Protein AF-A0A925TA99-F1 (afdb_monomer)

Mean predicted aligned error: 5.81 Å

Solvent-accessible surface area (backbone atoms only — not comparable to full-atom values): 5639 Å² total; per-residue (Å²): 111,68,68,58,37,52,52,49,18,50,51,27,44,52,50,17,56,55,30,46,61,64,15,65,37,98,92,44,81,37,67,67,44,41,51,53,16,48,54,27,32,45,49,16,14,46,39,43,21,53,44,36,69,74,51,32,73,66,84,80,46,75,80,48,39,77,33,60,43,80,67,54,22,47,41,44,38,52,50,36,52,53,52,49,52,52,51,52,51,46,40,65,70,51,47,50,56,52,53,54,55,53,53,56,65,72,76,111

Structure (mmCIF, N/CA/C/O backbone):
data_AF-A0A925TA99-F1
#
_entry.id   AF-A0A925TA99-F1
#
loop_
_atom_site.group_PDB
_atom_site.id
_atom_site.type_symbol
_atom_site.label_atom_id
_atom_site.label_alt_id
_atom_site.label_comp_id
_atom_site.label_asym_id
_atom_site.label_entity_id
_atom_site.label_seq_id
_atom_site.pdbx_PDB_ins_code
_atom_site.Cartn_x
_atom_site.Cartn_y
_atom_site.Cartn_z
_atom_site.occupancy
_atom_site.B_iso_or_equiv
_atom_site.auth_seq_id
_atom_site.auth_comp_id
_atom_site.auth_asym_id
_atom_site.auth_atom_id
_atom_site.pdbx_PDB_model_num
ATOM 1 N N . MET A 1 1 ? 21.854 -5.326 -4.113 1.00 83.00 1 MET A N 1
ATOM 2 C CA . MET A 1 1 ? 20.982 -4.131 -4.231 1.00 83.00 1 MET A CA 1
ATOM 3 C C . MET A 1 1 ? 19.519 -4.504 -4.497 1.00 83.00 1 MET A C 1
ATOM 5 O O . MET A 1 1 ? 18.673 -4.076 -3.729 1.00 83.00 1 MET A O 1
ATOM 9 N N . MET A 1 2 ? 19.209 -5.352 -5.491 1.00 86.88 2 MET A N 1
ATOM 10 C CA . MET A 1 2 ? 17.840 -5.845 -5.754 1.00 86.88 2 MET A CA 1
ATOM 11 C C . MET A 1 2 ? 17.158 -6.453 -4.516 1.00 86.88 2 MET A C 1
ATOM 13 O O . MET A 1 2 ? 16.072 -6.027 -4.138 1.00 86.88 2 MET A O 1
ATOM 17 N N . ILE A 1 3 ? 17.830 -7.390 -3.837 1.00 90.00 3 ILE A N 1
ATOM 18 C CA . ILE A 1 3 ? 17.307 -8.063 -2.635 1.00 90.00 3 ILE A CA 1
ATOM 19 C C . ILE A 1 3 ? 16.943 -7.058 -1.531 1.00 90.00 3 ILE A C 1
ATOM 21 O O . ILE A 1 3 ? 15.924 -7.224 -0.874 1.00 90.00 3 ILE A O 1
ATOM 25 N N . LEU A 1 4 ? 17.716 -5.978 -1.368 1.00 92.75 4 LEU A N 1
ATOM 26 C CA . LEU A 1 4 ? 17.427 -4.944 -0.368 1.00 92.75 4 LEU A CA 1
ATOM 27 C C . LEU A 1 4 ? 16.110 -4.216 -0.663 1.00 92.75 4 LEU A C 1
ATOM 29 O O . LEU A 1 4 ? 15.346 -3.963 0.261 1.00 92.75 4 LEU A O 1
ATOM 33 N N . LEU A 1 5 ? 15.815 -3.917 -1.934 1.00 92.19 5 LEU A N 1
ATOM 34 C CA . LEU A 1 5 ? 14.541 -3.296 -2.322 1.00 92.19 5 LEU A CA 1
ATOM 35 C C . LEU A 1 5 ? 13.361 -4.243 -2.088 1.00 92.19 5 LEU A C 1
ATOM 37 O O . LEU A 1 5 ? 12.318 -3.809 -1.604 1.00 92.19 5 LEU A O 1
ATOM 41 N N . LEU A 1 6 ? 13.530 -5.533 -2.394 1.00 92.12 6 LEU A N 1
ATOM 42 C CA . LEU A 1 6 ? 12.497 -6.540 -2.142 1.00 92.12 6 LEU A CA 1
ATOM 43 C C . LEU A 1 6 ? 12.233 -6.703 -0.641 1.00 92.12 6 LEU A C 1
ATOM 45 O O . LEU A 1 6 ? 11.078 -6.699 -0.224 1.00 92.12 6 LEU A O 1
ATOM 49 N N . LEU A 1 7 ? 13.289 -6.777 0.175 1.00 95.19 7 LEU A N 1
ATOM 50 C CA . LEU A 1 7 ? 13.174 -6.848 1.632 1.00 95.19 7 LEU A CA 1
ATOM 51 C C . LEU A 1 7 ? 12.547 -5.582 2.221 1.00 95.19 7 LEU A C 1
ATOM 53 O O . LEU A 1 7 ? 11.698 -5.684 3.100 1.00 95.19 7 LEU A O 1
ATOM 57 N N . ALA A 1 8 ? 12.910 -4.397 1.722 1.00 95.19 8 ALA A N 1
ATOM 58 C CA . ALA A 1 8 ? 12.299 -3.143 2.152 1.00 95.19 8 ALA A CA 1
ATOM 59 C C . ALA A 1 8 ? 10.802 -3.100 1.811 1.00 95.19 8 ALA A C 1
ATOM 61 O O . ALA A 1 8 ? 9.986 -2.790 2.677 1.00 95.19 8 ALA A O 1
ATOM 62 N N . SER A 1 9 ? 10.428 -3.464 0.578 1.00 94.25 9 SER A N 1
ATOM 63 C CA . SER A 1 9 ? 9.024 -3.551 0.159 1.00 94.25 9 SER A CA 1
ATOM 64 C C . SER A 1 9 ? 8.236 -4.536 1.030 1.00 94.25 9 SER A C 1
ATOM 66 O O . SER A 1 9 ? 7.168 -4.193 1.538 1.00 94.25 9 SER A O 1
ATOM 68 N N . LEU A 1 10 ? 8.801 -5.720 1.294 1.00 95.12 10 LEU A N 1
ATOM 69 C CA . LEU A 1 10 ? 8.200 -6.715 2.180 1.00 95.12 10 LEU A CA 1
ATOM 70 C C . LEU A 1 10 ? 8.048 -6.189 3.615 1.00 95.12 10 LEU A C 1
ATOM 72 O O . LEU A 1 10 ? 6.994 -6.360 4.222 1.00 95.12 10 LEU A O 1
ATOM 76 N N . GLY A 1 11 ? 9.063 -5.506 4.147 1.00 96.19 11 GLY A N 1
ATOM 77 C CA . GLY A 1 11 ? 9.014 -4.886 5.471 1.00 96.19 11 GLY A CA 1
ATOM 78 C C . GLY A 1 11 ? 7.894 -3.850 5.593 1.00 96.19 11 GLY A C 1
ATOM 79 O O . GLY A 1 11 ? 7.138 -3.876 6.564 1.00 96.19 11 GLY A O 1
ATOM 80 N N . PHE A 1 12 ? 7.720 -2.990 4.586 1.00 95.75 12 PHE A N 1
ATOM 81 C CA . PHE A 1 12 ? 6.610 -2.032 4.544 1.00 95.75 12 PHE A CA 1
ATOM 82 C C . PHE A 1 12 ? 5.242 -2.713 4.434 1.00 95.75 12 PHE A C 1
ATOM 84 O O . PHE A 1 12 ? 4.287 -2.270 5.070 1.00 95.75 12 PHE A O 1
ATOM 91 N N . PHE A 1 13 ? 5.142 -3.811 3.685 1.00 94.12 13 PHE A N 1
ATOM 92 C CA . PHE A 1 13 ? 3.912 -4.596 3.606 1.00 94.12 13 PHE A CA 1
ATOM 93 C C . PHE A 1 13 ? 3.557 -5.260 4.949 1.00 94.12 13 PHE A C 1
ATOM 95 O O . PHE A 1 13 ? 2.403 -5.234 5.373 1.00 94.12 13 PHE A O 1
ATOM 102 N N . ILE A 1 14 ? 4.546 -5.786 5.675 1.00 95.94 14 ILE A N 1
ATOM 103 C CA . ILE A 1 14 ? 4.338 -6.313 7.032 1.00 95.94 14 ILE A CA 1
ATOM 104 C C . ILE A 1 14 ? 3.913 -5.184 7.981 1.00 95.94 14 ILE A C 1
ATOM 106 O O . ILE A 1 14 ? 2.948 -5.340 8.731 1.00 95.94 14 ILE A O 1
ATOM 110 N N . ALA A 1 15 ? 4.580 -4.026 7.923 1.00 94.56 15 ALA A N 1
ATOM 111 C CA . ALA A 1 15 ? 4.216 -2.856 8.721 1.00 94.56 15 ALA A CA 1
ATOM 112 C C . ALA A 1 15 ? 2.769 -2.405 8.451 1.00 94.56 15 ALA A C 1
ATOM 114 O O . ALA A 1 15 ? 2.040 -2.098 9.395 1.00 94.56 15 ALA A O 1
ATOM 115 N N . HIS A 1 16 ? 2.325 -2.448 7.192 1.00 93.56 16 HIS A N 1
ATOM 116 C CA . HIS A 1 16 ? 0.940 -2.184 6.805 1.00 93.56 16 HIS A CA 1
ATOM 117 C C . HIS A 1 16 ? -0.044 -3.107 7.538 1.00 93.56 16 HIS A C 1
ATOM 119 O O . HIS A 1 16 ? -0.983 -2.610 8.170 1.00 93.56 16 HIS A O 1
ATOM 125 N N . ILE A 1 17 ? 0.205 -4.422 7.527 1.00 93.56 17 ILE A N 1
ATOM 126 C CA . ILE A 1 17 ? -0.636 -5.422 8.204 1.00 93.56 17 ILE A CA 1
ATOM 127 C C . ILE A 1 17 ? -0.664 -5.185 9.725 1.00 93.56 17 ILE A C 1
ATOM 129 O O . ILE A 1 17 ? -1.723 -5.197 10.351 1.00 93.56 17 ILE A O 1
ATOM 133 N N . LEU A 1 18 ? 0.480 -4.913 10.352 1.00 92.50 18 LEU A N 1
ATOM 134 C CA . LEU A 1 18 ? 0.523 -4.648 11.795 1.00 92.50 18 LEU A CA 1
ATOM 135 C C . LEU A 1 18 ? -0.231 -3.358 12.165 1.00 92.50 18 LEU A C 1
ATOM 137 O O . LEU A 1 18 ? -0.972 -3.312 13.154 1.00 92.50 18 LEU A O 1
ATOM 141 N N . LEU A 1 19 ? -0.090 -2.304 11.358 1.00 91.19 19 LEU A N 1
ATOM 142 C CA . LEU A 1 19 ? -0.781 -1.036 11.582 1.00 91.19 19 LEU A CA 1
ATOM 143 C C . LEU A 1 19 ? -2.294 -1.156 11.372 1.00 91.19 19 LEU A C 1
ATOM 145 O O . LEU A 1 19 ? -3.048 -0.549 12.133 1.00 91.19 19 LEU A O 1
ATOM 149 N N . ILE A 1 20 ? -2.762 -1.961 10.408 1.00 90.56 20 ILE A N 1
ATOM 150 C CA . ILE A 1 20 ? -4.206 -2.122 10.196 1.00 90.56 20 ILE A CA 1
ATOM 151 C C . ILE A 1 20 ? -4.853 -2.841 11.382 1.00 90.56 20 ILE A C 1
ATOM 153 O O . ILE A 1 20 ? -5.845 -2.346 11.916 1.00 90.56 20 ILE A O 1
ATOM 157 N N . PHE A 1 21 ? -4.246 -3.915 11.900 1.00 88.38 21 PHE A N 1
ATOM 158 C CA . PHE A 1 21 ? -4.760 -4.603 13.090 1.00 88.38 21 PHE A CA 1
ATOM 159 C C . PHE A 1 21 ? -4.785 -3.700 14.325 1.00 88.38 21 PHE A C 1
ATOM 161 O O . PHE A 1 21 ? -5.738 -3.722 15.103 1.00 88.38 21 PHE A O 1
ATOM 168 N N . THR A 1 22 ? -3.770 -2.853 14.494 1.00 88.38 22 THR A N 1
ATOM 169 C CA . THR A 1 22 ? -3.720 -1.919 15.629 1.00 88.38 22 THR A CA 1
ATOM 170 C C . THR A 1 22 ? -4.613 -0.685 15.450 1.00 88.38 22 THR A C 1
ATOM 172 O O . THR A 1 22 ? -4.887 0.008 16.435 1.00 88.38 22 THR A O 1
ATOM 175 N N . SER A 1 23 ? -5.107 -0.415 14.235 1.00 88.06 23 SER A N 1
ATOM 176 C CA . SER A 1 23 ? -6.022 0.698 13.945 1.00 88.06 23 SER A CA 1
ATOM 177 C C . SER A 1 23 ? -7.473 0.445 14.385 1.00 88.06 23 SER A C 1
ATOM 179 O O . SER A 1 23 ? -8.185 1.405 14.683 1.00 88.06 23 SER A O 1
ATOM 181 N N . PHE A 1 24 ? -7.886 -0.821 14.530 1.00 85.38 24 PHE A N 1
ATOM 182 C CA . PHE A 1 24 ? -9.232 -1.243 14.963 1.00 85.38 24 PHE A CA 1
ATOM 183 C C . PHE A 1 24 ? -9.242 -1.851 16.380 1.00 85.38 24 PHE A C 1
ATOM 185 O O . PHE A 1 24 ? -9.840 -2.894 16.634 1.00 85.38 24 PHE A O 1
ATOM 192 N N . GLY A 1 25 ? -8.526 -1.228 17.318 1.00 76.25 25 GLY A N 1
ATOM 193 C CA . GLY A 1 25 ? -8.345 -1.760 18.674 1.00 76.25 25 GLY A CA 1
ATOM 194 C C . GLY A 1 25 ? -9.521 -1.528 19.637 1.00 76.25 25 GLY A C 1
ATOM 195 O O . GLY A 1 25 ? -10.518 -0.890 19.315 1.00 76.25 25 GLY A O 1
ATOM 196 N N . LYS A 1 26 ? -9.355 -1.977 20.893 1.00 68.19 26 LYS A N 1
ATOM 197 C CA . LYS A 1 26 ? -10.360 -1.875 21.980 1.00 68.19 26 LYS A CA 1
ATOM 198 C C . LYS A 1 26 ? -10.860 -0.449 22.271 1.00 68.19 26 LYS A C 1
ATOM 200 O O . LYS A 1 26 ? -11.941 -0.294 22.822 1.00 68.19 26 LYS A O 1
ATOM 205 N N . LYS A 1 27 ? -10.074 0.578 21.925 1.00 70.50 27 LYS A N 1
ATOM 206 C CA . LYS A 1 27 ? -10.432 2.000 22.082 1.00 70.50 27 LYS A CA 1
ATOM 207 C C . LYS A 1 27 ? -11.248 2.556 20.901 1.00 70.50 27 LYS A C 1
ATOM 209 O O . LYS A 1 27 ? -11.495 3.754 20.860 1.00 70.50 27 LYS A O 1
ATOM 214 N N . GLY A 1 28 ? -11.636 1.708 19.947 1.00 76.62 28 GLY A N 1
ATOM 215 C CA . GLY A 1 28 ? -12.320 2.105 18.720 1.00 76.62 28 GLY A CA 1
ATOM 216 C C . GLY A 1 28 ? -11.367 2.385 17.556 1.00 76.62 28 GLY A C 1
ATOM 217 O O . GLY A 1 28 ? -10.165 2.099 17.610 1.00 76.62 28 GLY A O 1
ATOM 218 N N . TYR A 1 29 ? -11.940 2.931 16.484 1.00 85.19 29 TYR A N 1
ATOM 219 C CA . TYR A 1 29 ? -11.247 3.248 15.238 1.00 85.19 29 TYR A CA 1
ATOM 220 C C . TYR A 1 29 ? -10.251 4.405 15.414 1.00 85.19 29 TYR A C 1
ATOM 222 O O . TYR A 1 29 ? -10.614 5.490 15.864 1.00 85.19 29 TYR A O 1
ATOM 230 N N . GLN A 1 30 ? -8.991 4.177 15.036 1.00 88.75 30 GLN A N 1
ATOM 231 C CA . GLN A 1 30 ? -7.916 5.173 15.078 1.00 88.75 30 GLN A CA 1
ATOM 232 C C . GLN A 1 30 ? -7.554 5.634 13.653 1.00 88.75 30 GLN A C 1
ATOM 234 O O . GLN A 1 30 ? -6.691 5.015 13.018 1.00 88.75 30 GLN A O 1
ATOM 239 N N . PRO A 1 31 ? -8.148 6.738 13.150 1.00 84.44 31 PRO A N 1
ATOM 240 C CA . PRO A 1 31 ? -7.993 7.174 11.758 1.00 84.44 31 PRO A CA 1
ATOM 241 C C . PRO A 1 31 ? -6.545 7.499 11.384 1.00 84.44 31 PRO A C 1
ATOM 243 O O . PRO A 1 31 ? -6.113 7.217 10.272 1.00 84.44 31 PRO A O 1
ATOM 246 N N . GLN A 1 32 ? -5.760 8.035 12.323 1.00 88.12 32 GLN A N 1
ATOM 247 C CA . GLN A 1 32 ? -4.351 8.341 12.080 1.00 88.12 32 GLN A CA 1
ATOM 248 C C . GLN A 1 32 ? -3.542 7.067 11.800 1.00 88.12 32 GLN A C 1
ATOM 250 O O . GLN A 1 32 ? -2.835 6.999 10.800 1.00 88.12 32 GLN A O 1
ATOM 255 N N . LYS A 1 33 ? -3.674 6.024 12.633 1.00 89.25 33 LYS A N 1
ATOM 256 C CA . LYS A 1 33 ? -2.984 4.737 12.414 1.00 89.25 33 LYS A CA 1
ATOM 257 C C . LYS A 1 33 ? -3.446 4.055 11.133 1.00 89.25 33 LYS A C 1
ATOM 259 O O . LYS A 1 33 ? -2.632 3.465 10.429 1.00 89.25 33 LYS A O 1
ATOM 264 N N . TYR A 1 34 ? -4.733 4.181 10.824 1.00 89.94 34 TYR A N 1
ATOM 265 C CA . TYR A 1 34 ? -5.302 3.693 9.578 1.00 89.94 34 TYR A CA 1
ATOM 266 C C . TYR A 1 34 ? -4.673 4.386 8.358 1.00 89.94 34 TYR A C 1
ATOM 268 O O . TYR A 1 34 ? -4.255 3.708 7.423 1.00 89.94 34 TYR A O 1
ATOM 276 N N . PHE A 1 35 ? -4.495 5.710 8.392 1.00 90.44 35 PHE A N 1
ATOM 277 C CA . PHE A 1 35 ? -3.791 6.444 7.335 1.00 90.44 35 PHE A CA 1
ATOM 278 C C . PHE A 1 35 ? -2.324 6.005 7.202 1.00 90.44 35 PHE A C 1
ATOM 280 O O . PHE A 1 35 ? -1.879 5.677 6.105 1.00 90.44 35 PHE A O 1
ATOM 287 N N . TRP A 1 36 ? -1.589 5.903 8.317 1.00 90.81 36 TRP A N 1
ATOM 288 C CA . TRP A 1 36 ? -0.196 5.431 8.308 1.00 90.81 36 TRP A CA 1
ATOM 289 C C . TRP A 1 36 ? -0.052 4.016 7.740 1.00 90.81 36 TRP A C 1
ATOM 291 O O . TRP A 1 36 ? 0.882 3.759 6.983 1.00 90.81 36 TRP A O 1
ATOM 301 N N . SER A 1 37 ? -0.997 3.121 8.041 1.00 93.88 37 SER A N 1
ATOM 302 C CA . SER A 1 37 ? -1.048 1.785 7.443 1.00 93.88 37 SER A CA 1
ATOM 303 C C . SER A 1 37 ? -1.112 1.860 5.911 1.00 93.88 37 SER A C 1
ATOM 305 O O . SER A 1 37 ? -0.348 1.175 5.229 1.00 93.88 37 SER A O 1
ATOM 307 N N . HIS A 1 38 ? -1.949 2.724 5.336 1.00 92.88 38 HIS A N 1
ATOM 308 C CA . HIS A 1 38 ? -2.053 2.863 3.877 1.00 92.88 38 HIS A CA 1
ATOM 309 C C . HIS A 1 38 ? -0.808 3.495 3.260 1.00 92.88 38 HIS A C 1
ATOM 311 O O . HIS A 1 38 ? -0.322 3.010 2.240 1.00 92.88 38 HIS A O 1
ATOM 317 N N . SER A 1 39 ? -0.220 4.492 3.920 1.00 93.31 39 SER A N 1
ATOM 318 C CA . SER A 1 39 ? 1.051 5.078 3.489 1.00 93.31 39 SER A CA 1
ATOM 319 C C . SER A 1 39 ? 2.163 4.028 3.401 1.00 93.31 39 SER A C 1
ATOM 321 O O . SER A 1 39 ? 2.926 4.022 2.435 1.00 93.31 39 SER A O 1
ATOM 323 N N . THR A 1 40 ? 2.232 3.086 4.353 1.00 95.00 40 THR A N 1
ATOM 324 C CA . THR A 1 40 ? 3.197 1.974 4.274 1.00 95.00 40 THR A CA 1
ATOM 325 C C . THR A 1 40 ? 2.920 1.028 3.101 1.00 95.00 40 THR A C 1
ATOM 327 O O . THR A 1 40 ? 3.863 0.605 2.437 1.00 95.00 40 THR A O 1
ATOM 330 N N . LEU A 1 41 ? 1.653 0.769 2.755 1.00 95.00 41 LEU A N 1
ATOM 331 C CA . LEU A 1 41 ? 1.295 -0.019 1.568 1.00 95.00 41 LEU A CA 1
ATOM 332 C C . LEU A 1 41 ? 1.703 0.685 0.264 1.00 95.00 41 LEU A C 1
ATOM 334 O O . LEU A 1 41 ? 2.240 0.049 -0.644 1.00 95.00 41 LEU A O 1
ATOM 338 N N . TRP A 1 42 ? 1.488 1.998 0.171 1.00 94.25 42 TRP A N 1
ATOM 339 C CA . TRP A 1 42 ? 1.893 2.782 -0.998 1.00 94.25 42 TRP A CA 1
ATOM 340 C C . TRP A 1 42 ? 3.412 2.777 -1.171 1.00 94.25 42 TRP A C 1
ATOM 342 O O . TRP A 1 42 ? 3.899 2.542 -2.276 1.00 94.25 42 TRP A O 1
ATOM 352 N N . LEU A 1 43 ? 4.163 2.955 -0.079 1.00 93.88 43 LEU A N 1
ATOM 353 C CA . LEU A 1 43 ? 5.624 2.853 -0.094 1.00 93.88 43 LEU A CA 1
ATOM 354 C C . LEU A 1 43 ? 6.093 1.459 -0.525 1.00 93.88 43 LEU A C 1
ATOM 356 O O . LEU A 1 43 ? 6.994 1.362 -1.358 1.00 93.88 43 LEU A O 1
ATOM 360 N N . ALA A 1 44 ? 5.455 0.389 -0.038 1.00 95.81 44 ALA A N 1
ATOM 361 C CA . ALA A 1 44 ? 5.760 -0.975 -0.470 1.00 95.81 44 ALA A CA 1
ATOM 362 C C . ALA A 1 44 ? 5.589 -1.141 -1.989 1.00 95.81 44 ALA A C 1
ATOM 364 O O . ALA A 1 44 ? 6.491 -1.661 -2.652 1.00 95.81 44 ALA A O 1
ATOM 365 N N . GLY A 1 45 ? 4.472 -0.651 -2.541 1.00 92.75 45 GLY A N 1
ATOM 366 C CA . GLY A 1 45 ? 4.186 -0.678 -3.976 1.00 92.75 45 GLY A CA 1
ATOM 367 C C . GLY A 1 45 ? 5.186 0.136 -4.800 1.00 92.75 45 GLY A C 1
ATOM 368 O O . GLY A 1 45 ? 5.703 -0.367 -5.796 1.00 92.75 45 GLY A O 1
ATOM 369 N N . ILE A 1 46 ? 5.521 1.359 -4.368 1.00 94.38 46 ILE A N 1
ATOM 370 C CA . ILE A 1 46 ? 6.489 2.237 -5.052 1.00 94.38 46 ILE A CA 1
ATOM 371 C C . ILE A 1 46 ? 7.875 1.592 -5.086 1.00 94.38 46 ILE A C 1
ATOM 373 O O . ILE A 1 46 ? 8.490 1.515 -6.150 1.00 94.38 46 ILE A O 1
ATOM 377 N N . ILE A 1 47 ? 8.358 1.087 -3.949 1.00 94.56 47 ILE A N 1
ATOM 378 C CA . ILE A 1 47 ? 9.667 0.426 -3.857 1.00 94.56 47 ILE A CA 1
ATOM 379 C C . ILE A 1 47 ? 9.702 -0.819 -4.749 1.00 94.56 47 ILE A C 1
ATOM 381 O O . ILE A 1 47 ? 10.686 -1.037 -5.461 1.00 94.56 47 ILE A O 1
ATOM 385 N N . LEU A 1 48 ? 8.623 -1.609 -4.759 1.00 93.56 48 LEU A N 1
ATOM 386 C CA . LEU A 1 48 ? 8.524 -2.791 -5.609 1.00 93.56 48 LEU A CA 1
ATOM 387 C C . LEU A 1 48 ? 8.536 -2.415 -7.093 1.00 93.56 48 LEU A C 1
ATOM 389 O O . LEU A 1 48 ? 9.297 -2.998 -7.860 1.00 93.56 48 LEU A O 1
ATOM 393 N N . SER A 1 49 ? 7.779 -1.394 -7.497 1.00 93.44 49 SER A N 1
ATOM 394 C CA . SER A 1 49 ? 7.822 -0.873 -8.866 1.00 93.44 49 SER A CA 1
ATOM 395 C C . SER A 1 49 ? 9.217 -0.375 -9.249 1.00 93.44 49 SER A C 1
ATOM 397 O O . SER A 1 49 ? 9.695 -0.716 -10.328 1.00 93.44 49 SER A O 1
ATOM 399 N N . ILE A 1 50 ? 9.919 0.357 -8.376 1.00 93.12 50 ILE A N 1
ATOM 400 C CA . ILE A 1 50 ? 11.310 0.783 -8.621 1.00 93.12 50 ILE A CA 1
ATOM 401 C C . ILE A 1 50 ? 12.224 -0.431 -8.843 1.00 93.12 50 ILE A C 1
ATOM 403 O O . ILE A 1 50 ? 13.073 -0.405 -9.738 1.00 93.12 50 ILE A O 1
ATOM 407 N N . ALA A 1 51 ? 12.048 -1.506 -8.068 1.00 91.88 51 ALA A N 1
ATOM 408 C CA . ALA A 1 51 ? 12.796 -2.743 -8.268 1.00 91.88 51 ALA A CA 1
ATOM 409 C C . ALA A 1 51 ? 12.504 -3.363 -9.648 1.00 91.88 51 ALA A C 1
ATOM 411 O O . ALA A 1 51 ? 13.442 -3.701 -10.370 1.00 91.88 51 ALA A O 1
ATOM 412 N N . LEU A 1 52 ? 11.236 -3.435 -10.066 1.00 92.19 52 LEU A N 1
ATOM 413 C CA . LEU A 1 52 ? 10.862 -3.954 -11.388 1.00 92.19 52 LEU A CA 1
ATOM 414 C C . LEU A 1 52 ? 11.443 -3.108 -12.531 1.00 92.19 52 LEU A C 1
ATOM 416 O O . LEU A 1 52 ? 11.985 -3.657 -13.487 1.00 92.19 52 LEU A O 1
ATOM 420 N N . TRP A 1 53 ? 11.397 -1.778 -12.414 1.00 90.19 53 TRP A N 1
ATOM 421 C CA . TRP A 1 53 ? 11.971 -0.863 -13.407 1.00 90.19 53 TRP A CA 1
ATOM 422 C C . TRP A 1 53 ? 13.492 -0.993 -13.537 1.00 90.19 53 TRP A C 1
ATOM 424 O O . TRP A 1 53 ? 14.020 -0.847 -14.638 1.00 90.19 53 TRP A O 1
ATOM 434 N N . LYS A 1 54 ? 14.205 -1.279 -12.441 1.00 89.50 54 LYS A N 1
ATOM 435 C CA . LYS A 1 54 ? 15.671 -1.406 -12.450 1.00 89.50 54 LYS A CA 1
ATOM 436 C C . LYS A 1 54 ? 16.188 -2.780 -12.875 1.00 89.50 54 LYS A C 1
ATOM 438 O O . LYS A 1 54 ? 17.294 -2.844 -13.427 1.00 89.50 54 LYS A O 1
ATOM 443 N N . TYR A 1 55 ? 15.450 -3.847 -12.568 1.00 88.69 55 TYR A N 1
ATOM 444 C CA . TYR A 1 55 ? 15.978 -5.216 -12.606 1.00 88.69 55 TYR A C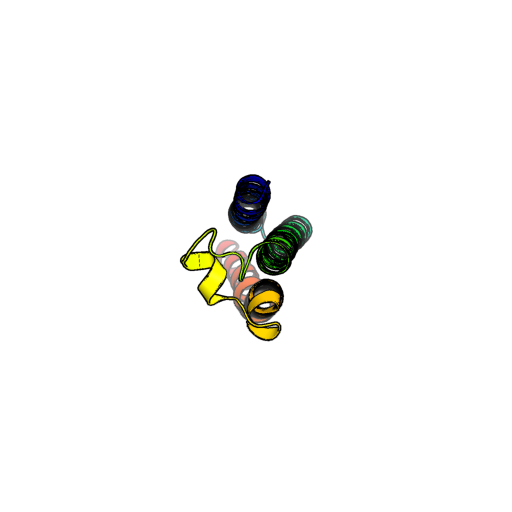A 1
ATOM 445 C C . TYR A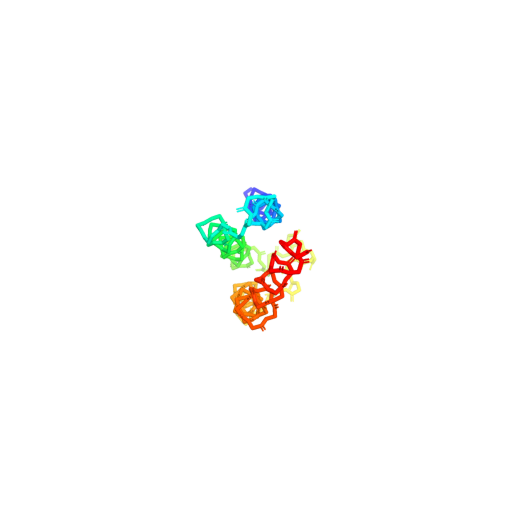 1 55 ? 15.241 -6.176 -13.549 1.00 88.69 55 TYR A C 1
ATOM 447 O O . TYR A 1 55 ? 15.819 -7.208 -13.884 1.00 88.69 55 TYR A O 1
ATOM 455 N N . SER A 1 56 ? 14.024 -5.881 -14.030 1.00 84.88 56 SER A N 1
ATOM 456 C CA . SER A 1 56 ? 13.400 -6.781 -15.015 1.00 84.88 56 SER A CA 1
ATOM 457 C C . SER A 1 56 ? 14.063 -6.676 -16.388 1.00 84.88 56 SER A C 1
ATOM 459 O O . SER A 1 56 ? 14.524 -5.606 -16.785 1.00 84.88 56 SER A O 1
ATOM 461 N N . GLY A 1 57 ? 14.101 -7.801 -17.106 1.00 77.88 57 GLY A N 1
ATOM 462 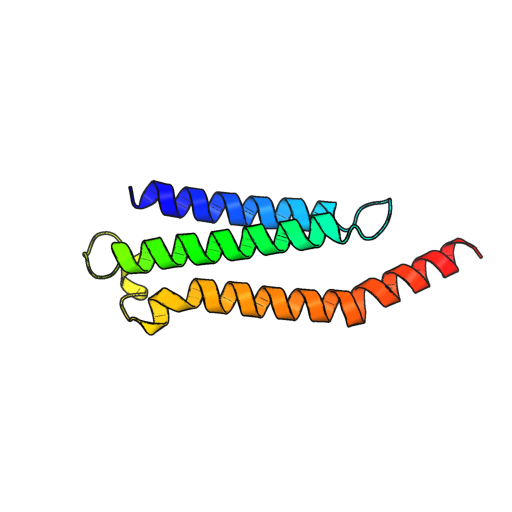C CA . GLY A 1 57 ? 14.703 -7.914 -18.439 1.00 77.88 57 GLY A CA 1
ATOM 463 C C . GLY A 1 57 ? 16.196 -8.250 -18.420 1.00 77.88 57 GLY A C 1
ATOM 464 O O . GLY A 1 57 ? 16.792 -8.481 -19.467 1.00 77.88 57 GLY A O 1
ATOM 465 N N . LYS A 1 58 ? 16.813 -8.336 -17.234 1.00 78.88 58 LYS A N 1
ATOM 466 C CA . LYS 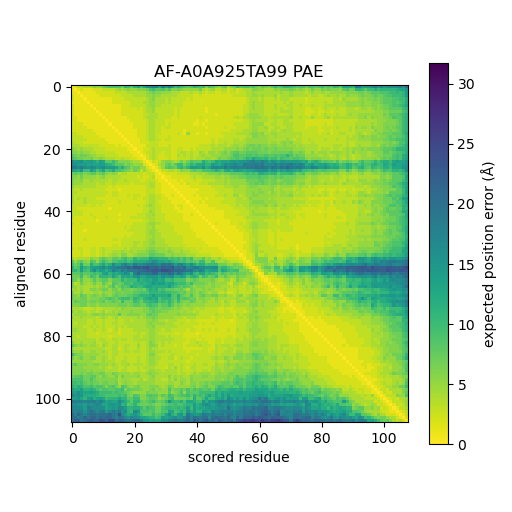A 1 58 ? 18.259 -8.576 -17.068 1.00 78.88 58 LYS A CA 1
ATOM 467 C C . LYS A 1 58 ? 18.639 -10.040 -16.826 1.00 78.88 58 LYS A C 1
ATOM 469 O O . LYS A 1 58 ? 19.748 -10.312 -16.392 1.00 78.88 58 LYS A O 1
ATOM 474 N N . GLN A 1 59 ? 17.720 -10.985 -17.052 1.00 69.12 59 GLN A N 1
ATOM 475 C CA . GLN A 1 59 ? 17.909 -12.425 -16.785 1.00 69.12 59 GLN A CA 1
ATOM 476 C C . GLN A 1 59 ? 18.283 -12.790 -15.324 1.00 69.12 59 GLN A C 1
ATOM 478 O O . GLN A 1 59 ? 18.496 -13.959 -15.034 1.00 69.12 59 GLN A O 1
ATOM 483 N N . GLU A 1 60 ? 18.267 -11.838 -14.380 1.00 69.50 60 GLU A N 1
ATOM 484 C CA . GLU A 1 60 ? 18.686 -12.072 -12.985 1.00 69.50 60 GLU A CA 1
ATOM 485 C C . GLU A 1 60 ? 17.711 -12.955 -12.183 1.00 69.50 60 GLU A C 1
ATOM 487 O O . GLU A 1 60 ? 18.141 -13.776 -11.377 1.00 69.50 60 GLU A O 1
ATOM 492 N N . ALA A 1 61 ? 16.395 -12.803 -12.379 1.00 77.06 61 ALA A N 1
ATOM 493 C CA . ALA A 1 61 ? 15.386 -13.592 -11.670 1.00 77.06 61 ALA A CA 1
ATOM 494 C C . ALA A 1 61 ? 14.135 -13.823 -12.529 1.00 77.06 61 ALA A C 1
ATOM 496 O O . ALA A 1 61 ? 13.478 -12.869 -12.956 1.00 77.06 61 ALA A O 1
ATOM 497 N N . VAL A 1 62 ? 13.759 -15.094 -12.726 1.00 79.56 62 VAL A N 1
ATOM 498 C CA . VAL A 1 62 ? 12.591 -15.511 -13.534 1.00 79.56 62 VAL A CA 1
ATOM 499 C C . VAL A 1 62 ? 11.307 -14.804 -13.084 1.00 79.56 62 VAL A C 1
ATOM 501 O O . VAL A 1 62 ? 10.561 -14.288 -13.913 1.00 79.56 62 VAL A O 1
ATOM 504 N N . ALA A 1 63 ? 11.088 -14.697 -11.769 1.00 78.94 63 ALA A N 1
ATOM 505 C CA . ALA A 1 63 ? 9.902 -14.057 -11.199 1.00 78.94 63 ALA A CA 1
ATOM 506 C C . ALA A 1 63 ? 9.797 -12.555 -11.528 1.00 78.94 63 ALA A C 1
ATOM 508 O O . ALA A 1 63 ? 8.705 -12.056 -11.777 1.00 78.94 63 ALA A O 1
ATOM 509 N N . ILE A 1 64 ? 10.920 -11.832 -11.564 1.00 80.94 64 ILE A N 1
ATOM 510 C CA . ILE A 1 64 ? 10.942 -10.392 -11.868 1.00 80.94 64 ILE A CA 1
ATOM 511 C C . ILE A 1 64 ? 10.823 -10.160 -13.377 1.00 80.94 64 ILE A C 1
ATOM 513 O O . ILE A 1 64 ? 10.153 -9.223 -13.808 1.00 80.94 64 ILE A O 1
ATOM 517 N N . ASN A 1 65 ? 11.400 -11.045 -14.192 1.00 82.69 65 ASN A N 1
ATOM 518 C CA . ASN A 1 65 ? 11.313 -10.966 -15.651 1.00 82.69 65 ASN A CA 1
ATOM 519 C C . ASN A 1 65 ? 9.887 -11.178 -16.182 1.00 82.69 65 ASN A C 1
ATOM 521 O O . ASN A 1 65 ? 9.555 -10.660 -17.246 1.00 82.69 65 ASN A O 1
ATOM 525 N N . ALA A 1 66 ? 9.002 -11.835 -15.422 1.00 83.81 66 ALA A N 1
ATOM 526 C CA . ALA A 1 66 ? 7.576 -11.905 -15.754 1.00 83.81 66 ALA A CA 1
ATOM 527 C C . ALA A 1 66 ? 6.926 -10.512 -15.901 1.00 83.81 66 ALA A C 1
ATOM 529 O O . ALA A 1 66 ? 5.919 -10.368 -16.607 1.00 83.81 66 ALA A O 1
ATOM 530 N N . PHE A 1 67 ? 7.523 -9.488 -15.278 1.00 85.38 67 PHE A N 1
ATOM 531 C CA . PHE A 1 67 ? 7.077 -8.099 -15.280 1.00 85.38 67 PHE A CA 1
ATOM 532 C C . PHE A 1 67 ? 7.799 -7.215 -16.304 1.00 85.38 67 PHE A C 1
ATOM 534 O O . PHE A 1 67 ? 7.685 -5.995 -16.217 1.00 85.38 67 PHE A O 1
ATOM 541 N N . ASP A 1 68 ? 8.497 -7.776 -17.297 1.00 85.06 68 ASP A N 1
ATOM 542 C CA . ASP A 1 68 ? 9.291 -6.997 -18.257 1.00 85.06 68 ASP A CA 1
ATOM 543 C C . ASP A 1 68 ? 8.479 -6.284 -19.352 1.00 85.06 68 ASP A C 1
ATOM 545 O O . ASP A 1 68 ? 8.737 -6.380 -20.544 1.00 85.06 68 ASP A O 1
ATOM 549 N N . THR A 1 69 ? 7.459 -5.536 -18.939 1.00 88.69 69 THR A N 1
ATOM 550 C CA . THR A 1 69 ? 6.760 -4.564 -19.784 1.00 88.69 69 THR A CA 1
ATOM 551 C C . THR A 1 69 ? 6.507 -3.295 -18.967 1.00 88.69 69 THR A C 1
ATOM 553 O O . THR A 1 69 ? 6.284 -3.402 -17.757 1.00 88.69 69 THR A O 1
ATOM 556 N N . PRO A 1 70 ? 6.501 -2.098 -19.583 1.00 83.94 70 PRO A N 1
ATOM 557 C CA . PRO A 1 70 ? 6.237 -0.842 -18.873 1.00 83.94 70 PRO A CA 1
ATOM 558 C C . PRO A 1 70 ? 4.961 -0.883 -18.024 1.00 83.94 70 PRO A C 1
ATOM 560 O O . PRO A 1 70 ? 4.957 -0.411 -16.891 1.00 83.94 70 PRO A O 1
ATOM 563 N N . PHE A 1 71 ? 3.910 -1.529 -18.537 1.00 87.31 71 PHE A N 1
ATOM 564 C CA . PHE A 1 71 ? 2.650 -1.719 -17.823 1.00 87.31 71 PHE A CA 1
ATOM 565 C C . PHE A 1 71 ? 2.803 -2.616 -16.587 1.00 87.31 71 PHE A C 1
ATOM 567 O O . PHE A 1 71 ? 2.395 -2.252 -15.489 1.00 87.31 71 PHE A O 1
ATOM 574 N N . LYS A 1 72 ? 3.451 -3.780 -16.721 1.00 88.88 72 LYS A N 1
ATOM 575 C CA . LYS A 1 72 ? 3.638 -4.694 -15.585 1.00 88.88 72 LYS A CA 1
ATOM 576 C C . LYS A 1 72 ? 4.532 -4.105 -14.488 1.00 88.88 72 LYS A C 1
ATOM 578 O O . LYS A 1 72 ? 4.318 -4.395 -13.316 1.00 88.88 72 LYS A O 1
ATOM 583 N N . LYS A 1 73 ? 5.486 -3.241 -14.842 1.00 90.25 73 LYS A N 1
ATOM 584 C CA . LYS A 1 73 ? 6.367 -2.546 -13.886 1.00 90.25 73 LYS A CA 1
ATOM 585 C C . LYS A 1 73 ? 5.610 -1.553 -12.996 1.00 90.25 73 LYS A C 1
ATOM 587 O O . LYS A 1 73 ? 6.010 -1.336 -11.851 1.00 90.25 73 LYS A O 1
ATOM 592 N N . THR A 1 74 ? 4.519 -0.961 -13.486 1.00 90.56 74 THR A N 1
ATOM 593 C CA . THR A 1 74 ? 3.683 -0.009 -12.729 1.00 90.56 74 THR A C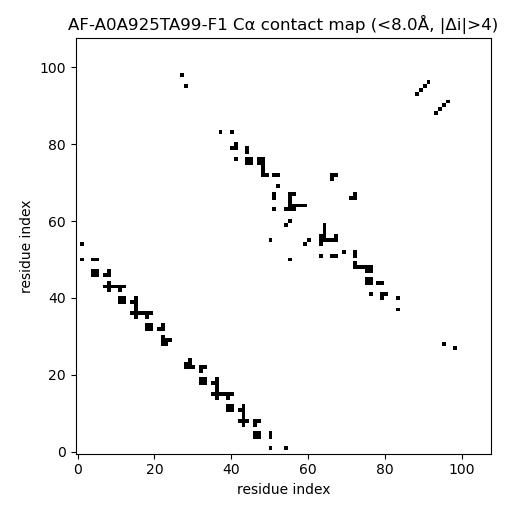A 1
ATOM 594 C C . THR A 1 74 ? 2.513 -0.668 -11.998 1.00 90.56 74 THR A C 1
ATOM 596 O O . THR A 1 74 ? 1.967 -0.063 -11.074 1.00 90.56 74 THR A O 1
ATOM 599 N N . LEU A 1 75 ? 2.171 -1.920 -12.336 1.00 91.12 75 LEU A N 1
ATOM 600 C CA . LEU A 1 75 ? 1.099 -2.677 -11.680 1.00 91.12 75 LEU A CA 1
ATOM 601 C C . LEU A 1 75 ? 1.180 -2.693 -10.145 1.00 91.12 75 LEU A C 1
ATOM 603 O O . LEU A 1 75 ? 0.132 -2.491 -9.539 1.00 91.12 75 LEU A O 1
ATOM 607 N N . PRO A 1 76 ? 2.341 -2.884 -9.482 1.00 91.88 76 PRO A N 1
ATOM 608 C CA . PRO A 1 76 ? 2.383 -2.908 -8.020 1.00 91.88 76 PRO A CA 1
ATOM 609 C C . PRO A 1 76 ? 1.827 -1.643 -7.361 1.00 91.88 76 PRO A C 1
ATOM 611 O O . PRO A 1 76 ? 1.061 -1.734 -6.404 1.00 91.88 76 PRO A O 1
ATOM 614 N N . VAL A 1 77 ? 2.163 -0.464 -7.894 1.00 92.31 77 VAL A N 1
ATOM 615 C CA . VAL A 1 77 ? 1.644 0.820 -7.394 1.00 92.31 77 VAL A CA 1
ATOM 616 C C . VAL A 1 77 ? 0.150 0.951 -7.674 1.00 92.31 77 VAL A C 1
ATOM 618 O O . VAL A 1 77 ? -0.600 1.353 -6.787 1.00 92.31 77 VAL A O 1
ATOM 621 N N . ILE A 1 78 ? -0.290 0.577 -8.880 1.00 92.75 78 ILE A N 1
ATOM 622 C CA . ILE A 1 78 ? -1.708 0.625 -9.262 1.00 92.75 78 ILE A CA 1
ATOM 623 C C . ILE A 1 78 ? -2.528 -0.263 -8.323 1.00 92.75 78 ILE A C 1
ATOM 625 O O . ILE A 1 78 ? -3.498 0.197 -7.729 1.00 92.75 78 ILE A O 1
ATOM 629 N N . VAL A 1 79 ? -2.097 -1.509 -8.124 1.00 92.00 79 VAL A N 1
ATOM 630 C CA . VAL A 1 79 ? -2.756 -2.482 -7.246 1.00 92.00 79 VAL A CA 1
ATOM 631 C C . VAL A 1 79 ? -2.788 -1.982 -5.802 1.00 92.00 79 VAL A C 1
ATOM 633 O O . VAL A 1 79 ? -3.847 -2.024 -5.178 1.00 92.00 79 VAL A O 1
ATOM 636 N N . ALA A 1 80 ? -1.677 -1.451 -5.282 1.00 94.19 80 ALA A N 1
ATOM 637 C CA . ALA A 1 80 ? -1.624 -0.877 -3.937 1.00 94.19 80 ALA A CA 1
ATOM 638 C C . ALA A 1 80 ? -2.625 0.278 -3.760 1.00 94.19 80 ALA A C 1
ATOM 640 O O . ALA A 1 80 ? -3.314 0.357 -2.741 1.00 94.19 80 ALA A O 1
ATOM 641 N N . PHE A 1 81 ? -2.752 1.151 -4.762 1.00 93.00 81 PHE A N 1
ATOM 642 C CA . PHE A 1 81 ? -3.696 2.264 -4.733 1.00 93.00 81 PHE A CA 1
ATOM 643 C C . PHE A 1 81 ? -5.154 1.795 -4.843 1.00 93.00 81 PHE A C 1
ATOM 645 O O . PHE A 1 81 ? -6.003 2.239 -4.071 1.00 93.00 81 PHE A O 1
ATOM 652 N N . THR A 1 82 ? -5.451 0.852 -5.742 1.00 93.62 82 THR A N 1
ATOM 653 C CA . THR A 1 82 ? -6.792 0.269 -5.892 1.00 93.62 82 THR A CA 1
ATOM 654 C C . THR A 1 82 ? -7.241 -0.439 -4.614 1.00 93.62 82 THR A C 1
ATOM 656 O O . THR A 1 82 ? -8.344 -0.185 -4.133 1.00 93.62 82 THR A O 1
ATOM 659 N N . LEU A 1 83 ? -6.382 -1.271 -4.016 1.00 92.69 83 LEU A N 1
ATOM 660 C CA . LEU A 1 83 ? -6.654 -1.927 -2.731 1.00 92.69 83 LEU A CA 1
ATOM 661 C C . LEU A 1 83 ? -6.884 -0.903 -1.619 1.00 92.69 83 LEU A C 1
ATOM 663 O O . LEU A 1 83 ? -7.828 -1.039 -0.845 1.00 92.69 83 LEU A O 1
ATOM 667 N N . SER A 1 84 ? -6.062 0.146 -1.574 1.00 92.38 84 SER A N 1
ATOM 668 C CA . SER A 1 84 ? -6.219 1.244 -0.621 1.00 92.38 84 SER A CA 1
ATOM 669 C C . SER A 1 84 ? -7.575 1.935 -0.761 1.00 92.38 84 SER A C 1
ATOM 671 O O . SER A 1 84 ? -8.237 2.192 0.244 1.00 92.38 84 SER A O 1
ATOM 673 N N . LEU A 1 85 ? -8.016 2.222 -1.989 1.00 93.12 85 LEU A N 1
ATOM 674 C CA . LEU A 1 85 ? -9.319 2.835 -2.238 1.00 93.12 85 LEU A CA 1
ATOM 675 C C . LEU A 1 85 ? -10.458 1.919 -1.782 1.00 93.12 85 LEU A C 1
ATOM 677 O O . LEU A 1 85 ? -11.347 2.361 -1.056 1.00 93.12 85 LEU A O 1
ATOM 681 N N . ILE A 1 86 ? -10.409 0.638 -2.156 1.00 93.94 86 ILE A N 1
ATOM 682 C CA . ILE A 1 86 ? -11.408 -0.355 -1.744 1.00 93.94 86 ILE A CA 1
ATOM 683 C C . ILE A 1 86 ? -11.467 -0.443 -0.218 1.00 93.94 86 ILE A C 1
ATOM 685 O O . ILE A 1 86 ? -12.555 -0.393 0.349 1.00 93.94 86 ILE A O 1
ATOM 689 N N . ALA A 1 87 ? -10.321 -0.500 0.462 1.00 89.56 87 ALA A N 1
ATOM 690 C CA . ALA A 1 87 ? -10.267 -0.534 1.918 1.00 89.56 87 ALA A CA 1
ATOM 691 C C . ALA A 1 87 ? -10.948 0.692 2.547 1.00 89.56 87 ALA A C 1
ATOM 693 O O . ALA A 1 87 ? -11.731 0.530 3.483 1.00 89.56 87 ALA A O 1
ATOM 694 N N . HIS A 1 88 ? -10.724 1.896 2.010 1.00 90.12 88 HIS A N 1
ATOM 695 C CA . HIS A 1 88 ? -11.390 3.110 2.494 1.00 90.12 88 HIS A CA 1
ATOM 696 C C . HIS A 1 88 ? -12.906 3.055 2.291 1.00 90.12 88 HIS A C 1
ATOM 698 O O . HIS A 1 88 ? -13.655 3.452 3.184 1.00 90.12 88 HIS A O 1
ATOM 704 N N . LEU A 1 89 ? -13.369 2.544 1.147 1.00 92.38 89 LEU A N 1
ATOM 705 C CA . LEU A 1 89 ? -14.797 2.364 0.882 1.00 92.38 89 LEU A CA 1
ATOM 706 C C . L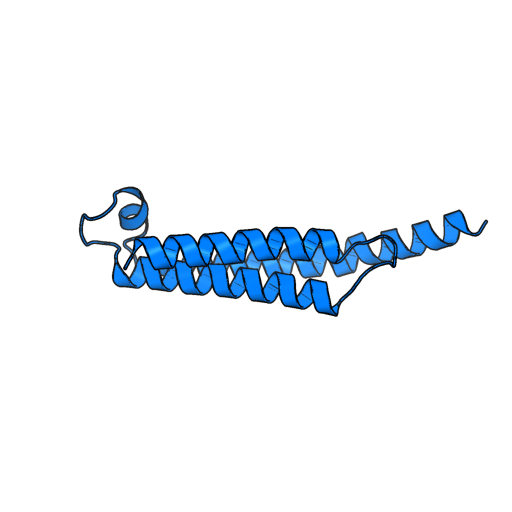EU A 1 89 ? -15.410 1.356 1.859 1.00 92.38 89 LEU A C 1
ATOM 708 O O . LEU A 1 89 ? -16.418 1.658 2.493 1.00 92.38 89 LEU A O 1
ATOM 712 N N . VAL A 1 90 ? -14.775 0.199 2.055 1.00 91.00 90 VAL A N 1
ATOM 713 C CA . VAL A 1 90 ? -15.240 -0.812 3.014 1.00 91.00 90 VAL A CA 1
ATOM 714 C C . VAL A 1 90 ? -15.282 -0.238 4.427 1.00 91.00 90 VAL A C 1
ATOM 716 O O . VAL A 1 90 ? -16.273 -0.403 5.135 1.00 91.00 90 VAL A O 1
ATOM 719 N N . VAL A 1 91 ? -14.249 0.485 4.856 1.00 88.94 91 VAL A N 1
ATOM 720 C CA . VAL A 1 91 ? -14.226 1.041 6.212 1.00 88.94 91 VAL A CA 1
ATOM 721 C C . VAL A 1 91 ? -15.302 2.102 6.397 1.00 88.94 91 VAL A C 1
ATOM 723 O O . VAL A 1 91 ? -16.026 2.066 7.391 1.00 88.94 91 VAL A O 1
ATOM 726 N N . LYS A 1 92 ? -15.463 2.997 5.421 1.00 88.50 92 LYS A N 1
ATOM 727 C CA . LYS A 1 92 ? -16.456 4.071 5.467 1.00 88.50 92 LYS A CA 1
ATOM 728 C C . LYS A 1 92 ? -17.893 3.549 5.448 1.00 88.50 92 LYS A C 1
ATOM 730 O O . LYS A 1 92 ? -18.715 4.055 6.204 1.00 88.50 92 LYS A O 1
ATOM 735 N N . PHE A 1 93 ? -18.195 2.573 4.592 1.00 90.56 93 PHE A N 1
ATOM 736 C CA . PHE A 1 93 ? -19.572 2.135 4.344 1.00 90.56 93 PHE A CA 1
ATOM 737 C C . PHE A 1 93 ? -19.997 0.898 5.137 1.00 90.56 93 PHE A C 1
ATOM 739 O O . PHE A 1 93 ? -21.182 0.747 5.408 1.00 90.56 93 PHE A O 1
ATOM 746 N N . LEU A 1 94 ? -19.066 0.024 5.526 1.00 88.25 94 LEU A N 1
ATOM 747 C CA . LEU A 1 94 ? -19.377 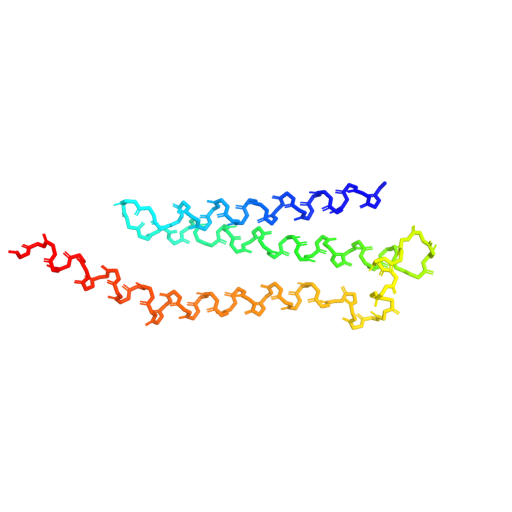-1.210 6.256 1.00 88.25 94 LEU A CA 1
ATOM 748 C C . LEU A 1 94 ? -18.855 -1.177 7.692 1.00 88.25 94 LEU A C 1
ATOM 750 O O . LEU A 1 94 ? -19.616 -1.427 8.627 1.00 88.25 94 LEU A O 1
ATOM 754 N N . VAL A 1 95 ? -17.571 -0.865 7.896 1.00 86.88 95 VAL A N 1
ATOM 755 C CA . VAL A 1 95 ? -16.943 -1.031 9.220 1.00 86.88 95 VAL A CA 1
ATOM 756 C C . VAL A 1 95 ? -17.412 0.031 10.211 1.00 86.88 95 VAL A C 1
ATOM 758 O O . VAL A 1 95 ? -17.834 -0.325 11.308 1.00 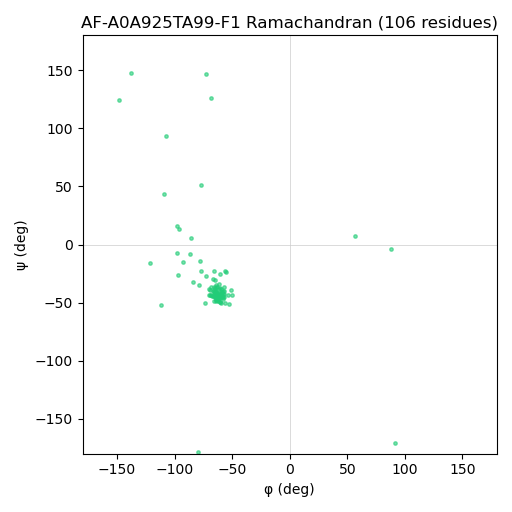86.88 95 VAL A O 1
ATOM 761 N N . LEU A 1 96 ? -17.372 1.317 9.849 1.00 85.19 96 LEU A N 1
ATOM 762 C CA . LEU A 1 96 ? -17.752 2.398 10.765 1.00 85.19 96 LEU A CA 1
ATOM 763 C C . LEU A 1 96 ? -19.217 2.302 11.233 1.00 85.19 96 LEU A C 1
ATOM 765 O O . LEU A 1 96 ? -19.415 2.302 12.448 1.00 85.19 96 LEU A O 1
ATOM 769 N N . PRO A 1 97 ? -20.227 2.124 10.353 1.00 85.12 97 PRO A N 1
ATOM 770 C CA . PRO A 1 97 ? -21.617 1.977 10.798 1.00 85.12 97 PRO A CA 1
ATOM 771 C C . PRO A 1 97 ? -21.818 0.771 11.724 1.00 85.12 97 PRO A C 1
ATOM 773 O O . PRO A 1 97 ? -22.493 0.869 12.748 1.00 85.12 97 PRO A O 1
ATOM 776 N N . THR A 1 98 ? -21.169 -0.355 11.409 1.00 83.00 98 THR A N 1
ATOM 777 C CA . THR A 1 98 ? -21.253 -1.580 12.217 1.00 83.00 98 THR A CA 1
ATOM 778 C C . THR A 1 98 ? -20.623 -1.398 13.599 1.00 83.00 98 THR A C 1
ATOM 780 O O . THR A 1 98 ? -21.152 -1.900 14.593 1.00 83.00 98 THR A O 1
ATOM 783 N N . LEU A 1 99 ? -19.495 -0.684 13.689 1.00 79.62 99 LEU A N 1
ATOM 784 C CA . LEU A 1 99 ? -18.853 -0.378 14.968 1.00 79.62 99 LEU A CA 1
ATOM 785 C C . LEU A 1 99 ? -19.752 0.507 15.835 1.00 79.62 99 LEU A C 1
ATOM 787 O O . LEU A 1 99 ? -19.961 0.171 16.999 1.00 79.62 99 LEU A O 1
ATOM 791 N N . THR A 1 100 ? -20.327 1.568 15.267 1.00 78.12 100 THR A N 1
ATOM 792 C CA . THR A 1 100 ? -21.229 2.478 15.986 1.00 78.12 100 THR A CA 1
ATOM 793 C C . THR A 1 100 ? -22.471 1.746 16.506 1.00 78.12 100 THR A C 1
ATOM 795 O O . THR A 1 100 ? -22.738 1.784 17.705 1.00 78.12 100 THR A O 1
ATOM 798 N N . GLN A 1 101 ? -23.160 0.971 15.660 1.00 79.12 101 GLN A N 1
ATOM 799 C CA . GLN A 1 101 ? -24.349 0.204 16.063 1.00 79.12 101 GLN A CA 1
ATOM 800 C C . GLN A 1 101 ? -24.046 -0.832 17.166 1.00 79.12 101 GLN A C 1
ATOM 802 O O . GLN A 1 101 ? -24.855 -1.080 18.062 1.00 79.12 101 GLN A O 1
ATOM 807 N N . ASN A 1 102 ? -22.875 -1.475 17.119 1.00 75.19 102 ASN A N 1
ATOM 808 C CA . ASN A 1 102 ? -22.478 -2.442 18.143 1.00 75.19 102 ASN A CA 1
ATOM 809 C C . ASN A 1 102 ? -22.103 -1.788 19.478 1.00 75.19 102 ASN A C 1
ATOM 811 O O . ASN A 1 102 ? -22.233 -2.442 20.512 1.00 75.19 102 ASN A O 1
ATOM 815 N N . GLN A 1 103 ? -21.631 -0.540 19.472 1.00 73.12 103 GLN A N 1
ATOM 816 C CA . GLN A 1 103 ? -21.393 0.209 20.705 1.00 73.12 103 GLN A CA 1
ATOM 817 C C . GLN A 1 103 ? -22.711 0.570 21.393 1.00 73.12 103 GLN A C 1
ATOM 819 O O . GLN A 1 103 ? -22.823 0.335 22.592 1.00 73.12 103 GLN A O 1
ATOM 824 N N . GLU A 1 104 ? -23.719 1.025 20.644 1.00 72.94 104 GLU A N 1
ATOM 825 C CA . GLU A 1 104 ? -25.057 1.323 21.182 1.00 72.94 104 GLU A CA 1
ATOM 826 C C . GLU A 1 104 ? -25.716 0.084 21.806 1.00 72.94 104 GLU A C 1
ATOM 828 O O . GLU A 1 104 ? -26.182 0.135 22.941 1.00 72.94 104 GLU A O 1
ATOM 833 N N . ARG A 1 105 ? -25.665 -1.077 21.133 1.00 77.75 105 ARG A N 1
ATOM 834 C CA . ARG A 1 105 ? -26.214 -2.336 21.676 1.00 77.75 105 ARG A CA 1
ATOM 835 C C . ARG A 1 105 ? -25.575 -2.814 22.979 1.00 77.75 105 ARG A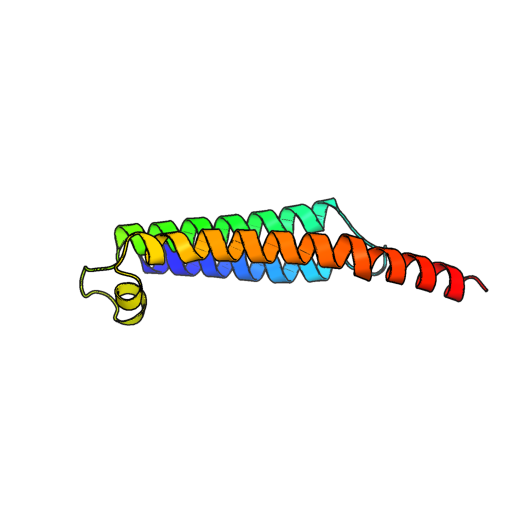 C 1
ATOM 837 O O . ARG A 1 105 ? -26.205 -3.583 23.687 1.00 77.75 105 ARG A O 1
ATOM 844 N N . ARG A 1 106 ? -24.324 -2.445 23.267 1.00 74.75 106 ARG A N 1
ATOM 845 C CA . ARG A 1 106 ? -23.632 -2.841 24.510 1.00 74.75 106 ARG A CA 1
ATOM 846 C C . ARG A 1 106 ? -23.910 -1.897 25.681 1.00 74.75 106 ARG A C 1
ATOM 848 O O . ARG A 1 106 ? -23.434 -2.170 26.778 1.00 74.75 106 ARG A O 1
ATOM 855 N N . GLN A 1 107 ? -24.582 -0.775 25.431 1.00 69.94 107 GLN A N 1
ATOM 856 C CA . GLN A 1 107 ? -24.965 0.207 26.449 1.00 69.94 107 GLN A CA 1
ATOM 857 C C . GLN A 1 107 ? -26.418 0.037 26.930 1.00 69.94 107 GLN A C 1
ATOM 859 O O . GLN A 1 107 ? -26.805 0.714 27.881 1.00 69.94 107 GLN A O 1
ATOM 864 N N . LEU A 1 108 ? -27.188 -0.850 26.289 1.00 58.62 108 LEU A N 1
ATOM 865 C CA . LEU A 1 108 ? -28.528 -1.300 26.683 1.00 58.62 108 LEU A CA 1
ATOM 866 C C . LEU A 1 108 ? -28.434 -2.623 27.450 1.00 58.62 108 LEU A C 1
ATOM 868 O O . LEU A 1 108 ? -29.251 -2.810 28.375 1.00 58.62 108 LEU A O 1
#

Sequence (108 aa):
MMILLLLASLGFFIAHILLIFTSFGKKGYQPQKYFWSHSTLWLAGIILSIALWKYSGKQEAVAINAFDTPFKKTLPVIVAFTLSLIAHLVVKFLVLPTLTQNQERRQL

Foldseek 3Di:
DLVVLLVQLVVLLVQLVVLVVVQCDPVGGNVVSPVSSLVSQLSSLVSQLVSLVVDAPVPPDPVSVVQPDPVSSNVSNVVSVVVSVVVVVCCVPPVVVVRVVVVVVVVD

Radius of gyration: 17.82 Å; Cα contacts (8 Å, |Δi|>4): 100; chains: 1; bounding box: 50×24×46 Å

Secondary structure (DSSP, 8-state):
-HHHHHHHHHHHHHHHHHHHHHHEETTEE-HHHHHHHHHHHHHHHHHHHHHHHHHTTSSS-HHHHTT-SHHHHHHHHHHHHHHHHHHHHHIIIIIHHHHHHHHHHT--

pLDDT: mean 87.47, std 7.57, range [58.62, 96.19]